Protein AF-A0A0J7K0A0-F1 (afdb_monomer)

Radius of gyration: 15.4 Å; Cα contacts (8 Å, |Δi|>4): 288; chains: 1; bounding box: 44×36×37 Å

Mean predicted aligned error: 10.49 Å

Solvent-accessible surface area (backbone atoms only — not comparable to full-atom values): 10015 Å² total; per-residue (Å²): 121,81,71,67,64,70,68,72,70,56,50,77,65,90,88,43,81,54,86,78,42,57,21,33,40,29,32,34,47,23,45,71,96,63,93,55,95,80,67,69,73,39,83,55,50,46,24,32,28,73,44,71,51,75,48,91,61,62,86,76,76,66,53,101,45,91,79,49,48,53,56,71,78,37,54,87,68,47,44,96,88,62,53,67,76,84,73,80,90,39,57,68,40,56,70,58,87,59,82,80,44,46,32,35,36,26,48,19,44,85,54,19,47,38,58,41,34,55,90,40,52,45,84,53,79,60,70,88,65,54,33,86,63,47,72,80,49,31,80,45,73,72,87,45,51,38,35,44,61,29,74,63,50,34,70,76,36,59,61,42,58,70,75,68,132

Foldseek 3Di:
DVVVVLQPQADDDPNDGDRAFFFFKWWFWAFAPDDDPPTDIDGLFIFTFQDKDFDQDDPVVQDPDPLCVCCPGPVLQQDPVRDHQDDPPDQSHDADTDHRFMWTWTQGAPQHIHIHGPVRIDHDFDDDGHHPCCVVFADDRPSGRGGQGDPSSCVVRVSRNVPDD

Nearest PDB structures (foldseek):
  7cjt-assembly1_D  TM=6.239E-01  e=2.413E+00  Homo sapiens
  9h44-assembly1_A  TM=2.503E-01  e=1.847E-01  Homo sapiens

Structure (mmCIF, N/CA/C/O backbone):
data_AF-A0A0J7K0A0-F1
#
_entry.id   AF-A0A0J7K0A0-F1
#
loop_
_atom_site.group_PDB
_atom_site.id
_atom_site.type_symbol
_atom_site.label_atom_id
_atom_site.label_alt_id
_atom_site.label_comp_id
_atom_site.label_asym_id
_atom_site.label_entity_id
_atom_site.label_seq_id
_atom_site.pdbx_PDB_ins_code
_atom_site.Cartn_x
_atom_site.Cartn_y
_atom_site.Cartn_z
_atom_site.occupancy
_atom_site.B_iso_or_equiv
_atom_site.auth_seq_id
_atom_site.auth_comp_id
_atom_site.auth_asym_id
_atom_site.auth_atom_id
_atom_site.pdbx_PDB_model_num
ATOM 1 N N . VAL A 1 1 ? 2.931 -19.230 14.743 1.00 36.22 1 VAL A N 1
ATOM 2 C CA . VAL A 1 1 ? 1.660 -20.000 14.713 1.00 36.22 1 VAL A CA 1
ATOM 3 C C . VAL A 1 1 ? 0.480 -19.191 14.168 1.00 36.22 1 VAL A C 1
ATOM 5 O O . VAL A 1 1 ? -0.152 -19.677 13.246 1.00 36.22 1 VAL A O 1
ATOM 8 N N . LYS A 1 2 ? 0.161 -17.975 14.660 1.00 28.39 2 LYS A N 1
ATOM 9 C CA . LYS A 1 2 ? -0.914 -17.135 14.061 1.00 28.39 2 LYS A CA 1
ATOM 10 C C . LYS A 1 2 ? -0.492 -16.346 12.805 1.00 28.39 2 LYS A C 1
ATOM 12 O O . LYS A 1 2 ? -1.338 -16.067 11.966 1.00 28.39 2 LYS A O 1
ATOM 17 N N . SER A 1 3 ? 0.793 -16.028 12.658 1.00 29.39 3 SER A N 1
ATOM 18 C CA . SER A 1 3 ? 1.383 -15.333 11.498 1.00 29.39 3 SER A CA 1
ATOM 19 C C . SER A 1 3 ? 1.412 -16.192 10.227 1.00 29.39 3 SER A C 1
ATOM 21 O O . SER A 1 3 ? 1.194 -15.698 9.126 1.00 29.39 3 SER A O 1
ATOM 23 N N . ASP A 1 4 ? 1.621 -17.498 10.388 1.00 30.97 4 ASP A N 1
ATOM 24 C CA . ASP A 1 4 ? 1.917 -18.420 9.282 1.00 30.97 4 ASP A CA 1
ATOM 25 C C . ASP A 1 4 ? 0.659 -18.821 8.490 1.00 30.97 4 ASP A C 1
ATOM 27 O O . ASP A 1 4 ? 0.738 -19.295 7.358 1.00 30.97 4 ASP A O 1
ATOM 31 N N . ILE A 1 5 ? -0.524 -18.593 9.071 1.00 33.97 5 ILE A N 1
ATOM 32 C CA . ILE A 1 5 ? -1.820 -18.894 8.450 1.00 33.97 5 ILE A CA 1
ATOM 33 C C . ILE A 1 5 ? -2.222 -17.796 7.450 1.00 33.97 5 ILE A C 1
ATOM 35 O O . ILE A 1 5 ? -2.870 -18.100 6.449 1.00 33.97 5 ILE A O 1
ATOM 39 N N . LEU A 1 6 ? -1.783 -16.545 7.652 1.00 37.31 6 LEU A N 1
ATOM 40 C CA . LEU A 1 6 ? -2.129 -15.427 6.762 1.00 37.31 6 LEU A CA 1
ATOM 41 C C . LEU A 1 6 ? -1.430 -15.528 5.391 1.00 37.31 6 LEU A C 1
ATOM 43 O O . LEU A 1 6 ? -1.987 -15.122 4.376 1.00 37.31 6 LEU A O 1
ATOM 47 N N . ILE A 1 7 ? -0.238 -16.133 5.348 1.00 39.78 7 ILE A N 1
ATOM 48 C CA . ILE A 1 7 ? 0.616 -16.218 4.148 1.00 39.78 7 ILE A CA 1
ATOM 49 C C . ILE A 1 7 ? 0.085 -17.234 3.114 1.00 39.78 7 ILE A C 1
ATOM 51 O O . ILE A 1 7 ? 0.445 -17.180 1.940 1.00 39.78 7 ILE A O 1
ATOM 55 N N . ASN A 1 8 ? -0.795 -18.164 3.502 1.00 34.56 8 ASN A N 1
ATOM 56 C CA . ASN A 1 8 ? -1.154 -19.311 2.656 1.00 34.56 8 ASN A CA 1
ATOM 57 C C . ASN A 1 8 ? -2.386 -19.129 1.756 1.00 34.56 8 ASN A C 1
ATOM 59 O O . ASN A 1 8 ? -2.745 -20.060 1.033 1.00 34.56 8 ASN A O 1
ATOM 63 N N . LYS A 1 9 ? -3.018 -17.952 1.730 1.00 40.25 9 LYS A N 1
ATOM 64 C CA . LYS A 1 9 ? -4.212 -17.707 0.900 1.00 40.25 9 LYS A CA 1
ATOM 65 C C . LYS A 1 9 ? -3.955 -16.653 -0.178 1.00 40.25 9 LYS A C 1
ATOM 67 O O . LYS A 1 9 ? -4.666 -15.666 -0.296 1.00 40.25 9 LYS A O 1
ATOM 72 N N . LEU A 1 10 ? -2.905 -16.876 -0.964 1.00 43.75 10 LEU A N 1
ATOM 73 C CA . LEU A 1 10 ? -2.498 -15.985 -2.048 1.00 43.75 10 LEU A CA 1
ATOM 74 C C . LEU A 1 10 ? -3.299 -16.261 -3.326 1.00 43.75 10 LEU A C 1
ATOM 76 O O . LEU A 1 10 ? -3.361 -17.388 -3.825 1.00 43.75 10 LEU A O 1
ATOM 80 N N . SER A 1 11 ? -3.931 -15.200 -3.821 1.00 42.41 11 SER A N 1
ATOM 81 C CA . SER A 1 11 ? -4.755 -15.122 -5.027 1.00 42.41 11 SER A CA 1
ATOM 82 C C . SER A 1 11 ? -3.995 -15.606 -6.268 1.00 42.41 11 SER A C 1
ATOM 84 O O . SER A 1 11 ? -3.029 -14.984 -6.703 1.00 42.41 11 SER A O 1
ATOM 86 N N . LYS A 1 12 ? -4.450 -16.712 -6.874 1.00 39.75 12 LYS A N 1
ATOM 87 C CA . LYS A 1 12 ? -4.028 -17.134 -8.218 1.00 39.75 12 LYS A CA 1
ATOM 88 C C . LYS A 1 12 ? -4.872 -16.397 -9.261 1.00 39.75 12 LYS A C 1
ATOM 90 O O . LYS A 1 12 ? -5.968 -16.847 -9.592 1.00 39.75 12 LYS A O 1
ATOM 95 N N . ARG A 1 13 ? -4.346 -15.325 -9.851 1.00 41.09 13 ARG A N 1
ATOM 96 C CA . ARG A 1 13 ? -4.671 -14.975 -11.244 1.00 41.09 13 ARG A CA 1
ATOM 97 C C . ARG A 1 13 ? -3.393 -15.101 -12.070 1.00 41.09 13 ARG A C 1
ATOM 99 O O . ARG A 1 13 ? -2.347 -14.597 -11.688 1.00 41.09 13 ARG A O 1
ATOM 106 N N . GLU A 1 14 ? -3.496 -15.872 -13.151 1.00 45.84 14 GLU A N 1
ATOM 107 C CA . GLU A 1 14 ? -2.441 -16.109 -14.153 1.00 45.84 14 GLU A CA 1
ATOM 108 C C . GLU A 1 14 ? -1.161 -16.802 -13.658 1.00 45.84 14 GLU A C 1
ATOM 110 O O . GLU A 1 14 ? -0.061 -16.510 -14.114 1.00 45.84 14 GLU A O 1
ATOM 115 N N . GLY A 1 15 ? -1.278 -17.736 -12.707 1.00 51.62 15 GLY A N 1
ATOM 116 C CA . GLY A 1 15 ? -0.132 -18.545 -12.263 1.00 51.62 15 GLY A CA 1
ATOM 117 C C . GLY A 1 15 ? 0.944 -17.774 -11.484 1.00 51.62 15 GLY A C 1
ATOM 118 O O . GLY A 1 15 ? 1.942 -18.373 -11.090 1.00 51.62 15 GLY A O 1
ATOM 119 N N . LYS A 1 16 ? 0.732 -16.482 -11.215 1.00 61.81 16 LYS A N 1
ATOM 120 C CA . LYS A 1 16 ? 1.646 -15.620 -10.461 1.00 61.81 16 LYS A CA 1
ATOM 121 C C . LYS A 1 16 ? 1.186 -15.525 -9.007 1.00 61.81 16 LYS A C 1
ATOM 123 O O . LYS A 1 16 ? 0.004 -15.346 -8.725 1.00 61.81 16 LYS A O 1
ATOM 128 N N . LYS A 1 17 ? 2.126 -15.710 -8.080 1.00 70.88 17 LYS A N 1
ATOM 129 C CA . LYS A 1 17 ? 1.889 -15.730 -6.633 1.00 70.88 17 LYS A CA 1
ATOM 130 C C . LYS A 1 17 ? 2.154 -14.330 -6.069 1.00 70.88 17 LYS A C 1
ATOM 132 O O . LYS A 1 17 ? 3.285 -14.041 -5.711 1.00 70.88 17 LYS A O 1
ATOM 137 N N . ILE A 1 18 ? 1.123 -13.486 -6.022 1.00 82.19 18 ILE A N 1
ATOM 138 C CA . ILE A 1 18 ? 1.133 -12.215 -5.270 1.00 82.19 18 ILE A CA 1
ATOM 139 C C . ILE A 1 18 ? 1.296 -12.553 -3.785 1.00 82.19 18 ILE A C 1
ATOM 141 O O . ILE A 1 18 ? 0.588 -13.444 -3.330 1.00 82.19 18 ILE A O 1
ATOM 145 N N . LYS A 1 19 ? 2.220 -11.924 -3.047 1.00 88.00 19 LYS A N 1
ATOM 146 C CA . LYS A 1 19 ? 2.520 -12.237 -1.630 1.00 88.00 19 LYS A CA 1
ATOM 147 C C . LYS A 1 19 ? 1.730 -11.419 -0.611 1.00 88.00 19 LYS A C 1
ATOM 149 O O . LYS A 1 19 ? 1.562 -11.891 0.513 1.00 88.00 19 LYS A O 1
ATOM 154 N N . PHE A 1 20 ? 1.269 -10.222 -0.961 1.00 89.69 20 PHE A N 1
ATOM 155 C CA . PHE A 1 20 ? 0.632 -9.310 -0.011 1.00 89.69 20 PHE A CA 1
ATOM 156 C C . PHE A 1 20 ? -0.739 -8.852 -0.506 1.00 89.69 20 PHE A C 1
ATOM 158 O O . PHE A 1 20 ? -0.957 -8.683 -1.701 1.00 89.69 20 PHE A O 1
ATOM 165 N N . ALA A 1 21 ? -1.673 -8.671 0.426 1.00 90.25 21 ALA A N 1
ATOM 166 C CA . ALA A 1 21 ? -3.036 -8.245 0.130 1.00 90.25 21 ALA A CA 1
ATOM 167 C C . ALA A 1 21 ? -3.202 -6.734 0.333 1.00 90.25 21 ALA A C 1
ATOM 169 O O . ALA A 1 21 ? -2.589 -6.142 1.225 1.00 90.25 21 ALA A O 1
ATOM 170 N N . VAL A 1 22 ? -4.094 -6.121 -0.446 1.00 91.50 22 VAL A N 1
ATOM 171 C CA . VAL A 1 22 ? -4.567 -4.750 -0.195 1.00 91.50 22 VAL A CA 1
ATOM 172 C C . VAL A 1 22 ? -5.132 -4.619 1.219 1.00 91.50 22 VAL A C 1
ATOM 174 O O . VAL A 1 22 ? -5.932 -5.443 1.645 1.00 91.50 22 VAL A O 1
ATOM 177 N N . GLY A 1 23 ? -4.735 -3.565 1.931 1.00 91.94 23 GLY A N 1
ATOM 178 C CA . GLY A 1 23 ? -5.076 -3.295 3.328 1.00 91.94 23 GLY A CA 1
ATOM 179 C C . GLY A 1 23 ? -4.047 -3.805 4.332 1.00 91.94 23 GLY A C 1
ATOM 180 O O . GLY A 1 23 ? -4.147 -3.468 5.508 1.00 91.94 23 GLY A O 1
ATOM 181 N N . LEU A 1 24 ? -3.052 -4.590 3.909 1.00 93.56 24 LEU A N 1
ATOM 182 C CA . LEU A 1 24 ? -1.984 -5.055 4.794 1.00 93.56 24 LEU A CA 1
ATOM 183 C C . LEU A 1 24 ? -1.009 -3.919 5.144 1.00 93.56 24 LEU A C 1
ATOM 185 O O . LEU A 1 24 ? -0.596 -3.157 4.267 1.00 93.56 24 LEU A O 1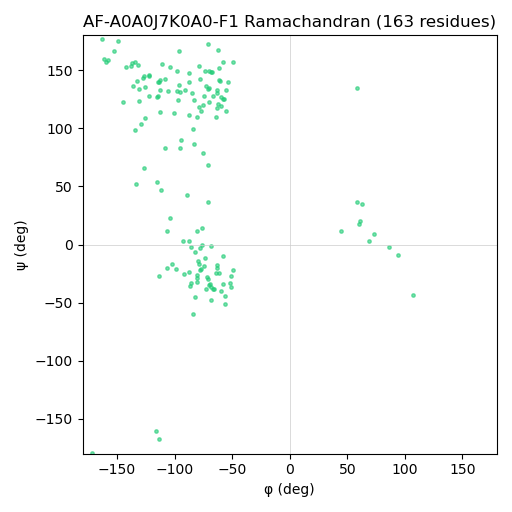
ATOM 189 N N . ILE A 1 25 ? -0.634 -3.845 6.422 1.00 94.56 25 ILE A N 1
ATOM 190 C CA . ILE A 1 25 ? 0.406 -2.955 6.942 1.00 94.56 25 ILE A CA 1
ATOM 191 C C . ILE A 1 25 ? 1.771 -3.614 6.771 1.00 94.56 25 ILE A C 1
ATOM 193 O O . ILE A 1 25 ? 1.960 -4.776 7.144 1.00 94.56 25 ILE A O 1
ATOM 197 N N . VAL A 1 26 ? 2.714 -2.866 6.209 1.00 94.62 26 VAL A N 1
ATOM 198 C CA . VAL A 1 26 ? 4.037 -3.357 5.830 1.00 94.62 26 VAL A CA 1
ATOM 199 C C . VAL A 1 26 ? 5.127 -2.324 6.101 1.00 94.62 26 VAL A C 1
ATOM 201 O O . VAL A 1 26 ? 4.882 -1.119 6.034 1.00 94.62 26 VAL A O 1
ATOM 204 N N . SER A 1 27 ? 6.349 -2.799 6.334 1.00 94.62 27 SER A N 1
ATOM 205 C CA . SER A 1 27 ? 7.557 -2.001 6.123 1.00 94.62 27 SER A CA 1
ATOM 206 C C . SER A 1 27 ? 8.005 -2.164 4.680 1.00 94.62 27 SER A C 1
ATOM 208 O O . SER A 1 27 ? 7.862 -3.237 4.088 1.00 94.62 27 SER A O 1
ATOM 210 N N . HIS A 1 28 ? 8.591 -1.116 4.120 1.00 91.00 28 HIS A N 1
ATOM 211 C CA . HIS A 1 28 ? 9.220 -1.199 2.813 1.00 91.00 28 HIS A CA 1
ATOM 212 C C . HIS A 1 28 ? 10.585 -0.529 2.802 1.00 91.00 28 HIS A C 1
ATOM 214 O O . HIS A 1 28 ? 10.888 0.328 3.634 1.00 91.00 28 HIS A O 1
ATOM 220 N N . TYR A 1 29 ? 11.406 -0.952 1.849 1.00 90.25 29 TYR A N 1
ATOM 221 C CA . TYR A 1 29 ? 12.816 -0.605 1.772 1.00 90.25 29 TYR A CA 1
ATOM 222 C C . TYR A 1 29 ? 13.121 0.074 0.442 1.00 90.25 29 TYR A C 1
ATOM 224 O O . TYR A 1 29 ? 12.530 -0.244 -0.590 1.00 90.25 29 TYR A O 1
ATOM 232 N N . GLY A 1 30 ? 14.058 1.012 0.464 1.00 83.25 30 GLY A N 1
ATOM 233 C CA . GLY A 1 30 ? 14.447 1.785 -0.706 1.00 83.25 30 GLY A CA 1
ATOM 234 C C . GLY A 1 30 ? 15.908 2.196 -0.645 1.00 83.25 30 GLY A C 1
ATOM 235 O O . GLY A 1 30 ? 16.599 1.941 0.342 1.00 83.25 30 GLY A O 1
ATOM 236 N N . TYR A 1 31 ? 16.376 2.817 -1.722 1.00 77.19 31 TYR A N 1
ATOM 237 C CA . TYR A 1 31 ? 17.693 3.443 -1.738 1.00 77.19 31 TYR A CA 1
ATOM 238 C C . TYR A 1 31 ? 17.586 4.884 -1.229 1.00 77.19 31 TYR A C 1
ATOM 240 O O . TYR A 1 31 ? 16.608 5.569 -1.567 1.00 77.19 31 TYR A O 1
ATOM 248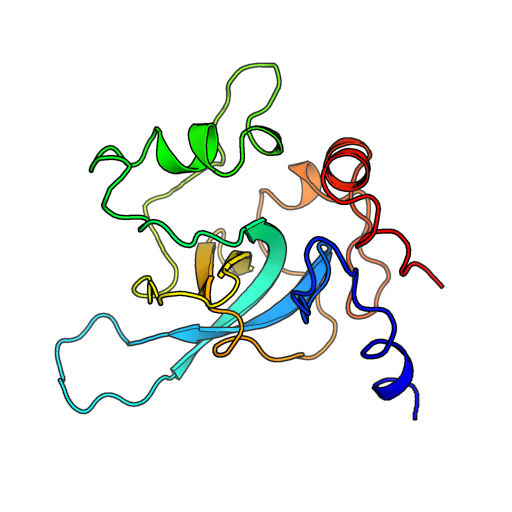 N N . PRO A 1 32 ? 18.560 5.349 -0.427 1.00 67.81 32 PRO A N 1
ATOM 249 C CA . PRO A 1 32 ? 18.631 6.746 -0.029 1.00 67.81 32 PRO A CA 1
ATOM 250 C C . PRO A 1 32 ? 18.795 7.643 -1.264 1.00 67.81 32 PRO A C 1
ATOM 252 O O . PRO A 1 32 ? 19.353 7.235 -2.279 1.00 67.81 32 PRO A O 1
ATOM 255 N N . PHE A 1 33 ? 18.322 8.888 -1.177 1.00 64.38 33 PHE A N 1
ATOM 256 C CA . PHE A 1 33 ? 18.393 9.866 -2.274 1.00 64.38 33 PHE A CA 1
ATOM 257 C C . PHE A 1 33 ? 19.822 10.345 -2.612 1.00 64.38 33 PHE A C 1
ATOM 259 O O . PHE A 1 33 ? 19.986 11.154 -3.522 1.00 64.38 33 PHE A O 1
ATOM 266 N N . LEU A 1 34 ? 20.847 9.875 -1.892 1.00 59.78 34 LEU A N 1
ATOM 267 C CA . LEU A 1 34 ? 22.238 10.308 -2.036 1.00 59.78 34 LEU A CA 1
ATOM 268 C C . LEU A 1 34 ? 23.073 9.235 -2.757 1.00 59.78 34 LEU A C 1
ATOM 270 O O . LEU A 1 34 ? 22.994 8.050 -2.444 1.00 59.78 34 LEU A O 1
ATOM 274 N N . GLU A 1 35 ? 23.830 9.698 -3.752 1.00 52.94 35 GLU A N 1
ATOM 275 C CA . GLU A 1 35 ? 24.360 9.002 -4.937 1.00 52.94 35 GLU A CA 1
ATOM 276 C C . GLU A 1 35 ? 25.491 7.978 -4.707 1.00 52.94 35 GLU A C 1
ATOM 278 O O . GLU A 1 35 ? 26.373 7.836 -5.554 1.00 52.94 35 GLU A O 1
ATOM 283 N N . ASP A 1 36 ? 25.487 7.219 -3.614 1.00 54.09 36 ASP A N 1
ATOM 284 C CA . ASP A 1 36 ? 26.500 6.176 -3.440 1.00 54.09 36 ASP A CA 1
ATOM 285 C C . ASP A 1 36 ? 26.042 4.861 -4.093 1.00 54.09 36 ASP A C 1
ATOM 287 O O . ASP A 1 36 ? 25.111 4.186 -3.639 1.00 54.09 36 ASP A O 1
ATOM 291 N N . LEU A 1 37 ? 26.740 4.481 -5.173 1.00 54.16 37 LEU A N 1
ATOM 292 C CA . LEU A 1 37 ? 26.574 3.227 -5.931 1.00 54.16 37 LEU A CA 1
ATOM 293 C C . LEU A 1 37 ? 26.757 1.948 -5.083 1.00 54.16 37 LEU A C 1
ATOM 295 O O . LEU A 1 37 ? 26.442 0.857 -5.555 1.00 54.16 37 LEU A O 1
ATOM 299 N N . GLU A 1 38 ? 27.234 2.078 -3.842 1.00 59.75 38 GLU A N 1
ATOM 300 C CA . GLU A 1 38 ? 27.392 0.996 -2.859 1.00 59.75 38 GLU A CA 1
ATOM 301 C C . GLU A 1 38 ? 26.350 1.041 -1.724 1.00 59.75 38 GLU A C 1
ATOM 303 O O . GLU A 1 38 ? 26.484 0.332 -0.726 1.00 59.75 38 GLU A O 1
ATOM 308 N N . SER A 1 39 ? 25.297 1.854 -1.844 1.00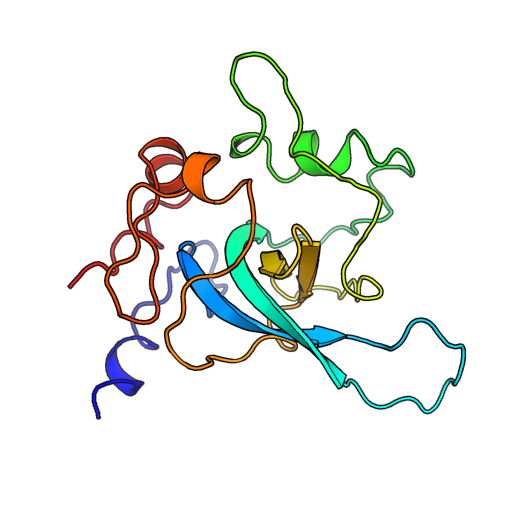 64.62 39 SER A N 1
ATOM 309 C CA . SER A 1 39 ? 24.275 1.940 -0.799 1.00 64.62 39 SER A CA 1
ATOM 310 C C . SER A 1 39 ? 23.480 0.636 -0.660 1.00 64.62 39 SER A C 1
ATOM 312 O O . SER A 1 39 ? 22.925 0.076 -1.610 1.00 64.62 39 SER A O 1
ATOM 314 N N . THR A 1 40 ? 23.413 0.127 0.569 1.00 73.00 40 THR A N 1
ATOM 315 C CA . THR A 1 40 ? 22.474 -0.933 0.940 1.00 73.00 40 THR A CA 1
ATOM 316 C C . THR A 1 40 ? 21.068 -0.360 1.040 1.00 73.00 40 THR A C 1
ATOM 318 O O . THR A 1 40 ? 20.893 0.798 1.411 1.00 73.00 40 THR A O 1
ATOM 321 N N . LYS A 1 41 ? 20.048 -1.172 0.748 1.00 77.88 41 LYS A N 1
ATOM 322 C CA . LYS A 1 41 ? 18.660 -0.753 0.962 1.00 77.88 41 LYS A CA 1
ATOM 323 C C . LYS A 1 41 ? 18.412 -0.509 2.438 1.00 77.88 41 LYS A C 1
ATOM 325 O O . LYS A 1 41 ? 18.716 -1.366 3.267 1.00 77.88 41 LYS A O 1
ATOM 330 N N . GLU A 1 42 ? 17.785 0.615 2.732 1.00 84.00 42 GLU A N 1
ATOM 331 C CA . GLU A 1 42 ? 17.381 0.978 4.081 1.00 84.00 42 GLU A CA 1
ATOM 332 C C . GLU A 1 42 ? 15.865 0.935 4.202 1.00 84.00 42 GLU A C 1
ATOM 334 O O . GLU A 1 42 ? 15.134 1.025 3.210 1.00 84.00 42 GLU A O 1
ATOM 339 N N . MET A 1 43 ? 15.384 0.747 5.432 1.00 86.75 43 MET A N 1
ATOM 340 C CA . MET A 1 43 ? 13.957 0.838 5.712 1.00 86.75 43 MET A CA 1
ATOM 341 C C . MET A 1 43 ? 13.513 2.268 5.426 1.00 86.75 43 MET A C 1
ATOM 343 O O . MET A 1 43 ? 13.976 3.208 6.062 1.00 86.75 43 MET A O 1
ATOM 347 N N . CYS A 1 44 ? 12.619 2.402 4.457 1.00 87.06 44 CYS A N 1
ATOM 348 C CA . CYS A 1 44 ? 12.159 3.680 3.955 1.00 87.06 44 CYS A CA 1
ATOM 349 C C . CYS A 1 44 ? 11.035 4.219 4.842 1.00 87.06 44 CYS A C 1
ATOM 351 O O . CYS A 1 44 ? 11.168 5.273 5.458 1.00 87.06 44 CYS A O 1
ATOM 353 N N . SER A 1 45 ? 9.940 3.467 4.963 1.00 91.12 45 SER A N 1
ATOM 354 C CA . SER A 1 45 ? 8.842 3.792 5.872 1.00 91.12 45 SER A CA 1
ATOM 355 C C . SER A 1 45 ? 7.949 2.567 6.108 1.00 91.12 45 SER A C 1
ATOM 357 O O . SER A 1 45 ? 8.142 1.490 5.534 1.00 91.12 45 SER A O 1
ATOM 359 N N . GLU A 1 46 ? 6.953 2.732 6.965 1.00 94.19 46 GLU A N 1
ATOM 360 C CA . GLU A 1 46 ? 5.841 1.802 7.121 1.00 94.19 46 GLU A CA 1
ATOM 361 C C . GLU A 1 46 ? 4.598 2.385 6.451 1.00 94.19 46 GLU A C 1
ATOM 363 O O . GLU A 1 46 ? 4.456 3.600 6.304 1.00 94.19 46 GLU A O 1
ATOM 368 N N . GLY A 1 47 ? 3.695 1.520 6.010 1.00 94.38 47 GLY A N 1
ATOM 369 C CA . GLY A 1 47 ? 2.505 1.963 5.307 1.00 94.38 47 GLY A CA 1
ATOM 370 C C . GLY A 1 47 ? 1.498 0.858 5.064 1.00 94.38 47 GLY A C 1
ATOM 371 O O . GLY A 1 47 ? 1.700 -0.290 5.455 1.00 94.38 47 GLY A O 1
ATOM 372 N N . VAL A 1 48 ? 0.403 1.218 4.406 1.00 94.50 48 VAL A N 1
ATOM 373 C CA . VAL A 1 48 ? -0.667 0.297 4.028 1.00 94.50 48 VAL A CA 1
ATOM 374 C C . VAL A 1 48 ? -0.731 0.138 2.513 1.00 94.50 48 VAL A C 1
ATOM 376 O O . VAL A 1 48 ? -0.714 1.117 1.764 1.00 94.50 48 VAL A O 1
ATOM 379 N N . ILE A 1 49 ? -0.825 -1.109 2.053 1.00 93.19 49 ILE A N 1
ATOM 380 C CA . ILE A 1 49 ? -0.970 -1.431 0.631 1.00 93.19 49 ILE A CA 1
ATOM 381 C C . ILE A 1 49 ? -2.364 -1.012 0.156 1.00 93.19 49 ILE A C 1
ATOM 383 O O . ILE A 1 49 ? -3.365 -1.509 0.668 1.00 93.19 49 ILE A O 1
ATOM 387 N N . ILE A 1 50 ? -2.443 -0.155 -0.861 1.00 90.44 50 ILE A N 1
ATOM 388 C CA . ILE A 1 50 ? -3.719 0.270 -1.468 1.00 90.44 50 ILE A CA 1
ATOM 389 C C . ILE A 1 50 ? -3.974 -0.342 -2.841 1.00 90.44 50 ILE A C 1
ATOM 391 O O . ILE A 1 50 ? -5.118 -0.393 -3.291 1.00 90.44 50 ILE A O 1
ATOM 395 N N . ALA A 1 51 ? -2.923 -0.808 -3.507 1.00 87.56 51 ALA A N 1
ATOM 396 C CA . ALA A 1 51 ? -3.014 -1.421 -4.817 1.00 87.56 51 ALA A CA 1
ATOM 397 C C . ALA A 1 51 ? -1.762 -2.243 -5.112 1.00 87.56 51 ALA A C 1
ATOM 399 O O . ALA A 1 51 ? -0.699 -2.011 -4.534 1.00 87.56 51 ALA A O 1
ATOM 400 N N . TRP A 1 52 ? -1.877 -3.164 -6.058 1.00 86.44 52 TRP A N 1
ATOM 401 C CA . TRP A 1 52 ? -0.729 -3.808 -6.677 1.00 86.44 52 TRP A CA 1
ATOM 402 C C . TRP A 1 52 ? -0.950 -3.933 -8.173 1.00 86.44 52 TRP A C 1
ATOM 404 O O . TRP A 1 52 ? -2.081 -3.986 -8.657 1.00 86.44 52 TRP A O 1
ATOM 414 N N . TYR A 1 53 ? 0.146 -3.975 -8.911 1.00 79.25 53 TYR A N 1
ATOM 415 C CA . TYR A 1 53 ? 0.132 -4.290 -10.324 1.00 79.25 53 TYR A CA 1
ATOM 416 C C . TYR A 1 53 ? 1.273 -5.242 -10.644 1.00 79.25 53 TYR A C 1
ATOM 418 O O . TYR A 1 53 ? 2.286 -5.312 -9.952 1.00 79.25 53 TYR A O 1
ATOM 426 N N . TYR A 1 54 ? 1.095 -5.983 -11.724 1.00 75.81 54 TYR A N 1
ATOM 427 C CA . TYR A 1 54 ? 2.140 -6.798 -12.304 1.00 75.81 54 TYR A CA 1
ATOM 428 C C . TYR A 1 54 ? 2.247 -6.376 -13.758 1.00 75.81 54 TYR A C 1
ATOM 430 O O . TYR A 1 54 ? 1.322 -6.636 -14.525 1.00 75.81 54 TYR A O 1
ATOM 438 N N . ASN A 1 55 ? 3.326 -5.690 -14.124 1.00 65.62 55 ASN A N 1
ATOM 439 C CA . ASN A 1 55 ? 3.562 -5.332 -15.515 1.00 65.62 55 ASN A CA 1
ATOM 440 C C . ASN A 1 55 ? 4.807 -6.059 -16.025 1.00 65.62 55 ASN A C 1
ATOM 442 O O . ASN A 1 55 ? 5.868 -6.029 -15.405 1.00 65.62 55 ASN A O 1
ATOM 446 N N . ASP A 1 56 ? 4.652 -6.736 -17.154 1.00 55.75 56 ASP A N 1
ATOM 447 C CA . ASP A 1 56 ? 5.746 -7.228 -17.989 1.00 55.75 56 ASP A CA 1
ATOM 448 C C . ASP A 1 56 ? 6.331 -6.104 -18.866 1.00 55.75 56 ASP A C 1
ATOM 450 O O . ASP A 1 56 ? 7.429 -6.231 -19.409 1.00 55.75 56 ASP A O 1
ATOM 454 N N . GLN A 1 57 ? 5.627 -4.975 -18.973 1.00 48.75 57 GLN A N 1
ATOM 455 C CA . GLN A 1 57 ? 6.058 -3.767 -19.661 1.00 48.75 57 GLN A CA 1
ATOM 456 C C . GLN A 1 57 ? 6.382 -2.662 -18.652 1.00 48.75 57 GLN A C 1
ATOM 458 O O . GLN A 1 57 ? 5.771 -2.525 -17.600 1.00 48.75 57 GLN A O 1
ATOM 463 N N . HIS A 1 58 ? 7.413 -1.881 -18.928 1.00 50.78 58 HIS A N 1
ATOM 464 C CA . HIS A 1 58 ? 7.937 -0.934 -17.960 1.00 50.78 58 HIS A CA 1
ATOM 465 C C . HIS A 1 58 ? 6.909 0.137 -17.550 1.00 50.78 58 HIS A C 1
ATOM 467 O O . HIS A 1 58 ? 6.239 0.731 -18.402 1.00 50.78 58 HIS A O 1
ATOM 473 N N . ALA A 1 59 ? 6.905 0.498 -16.266 1.00 48.19 59 ALA A N 1
ATOM 474 C CA . ALA A 1 59 ? 6.714 1.903 -15.931 1.00 48.19 59 ALA A CA 1
ATOM 475 C C . ALA A 1 59 ? 7.977 2.690 -16.356 1.00 48.19 59 ALA A C 1
ATOM 477 O O . ALA A 1 59 ? 9.033 2.219 -16.053 1.00 48.19 59 ALA A O 1
ATOM 478 N N . ASP A 1 60 ? 7.983 3.842 -17.007 1.00 47.59 60 ASP A N 1
ATOM 479 C CA . ASP A 1 60 ? 8.952 4.391 -17.990 1.00 47.59 60 ASP A CA 1
A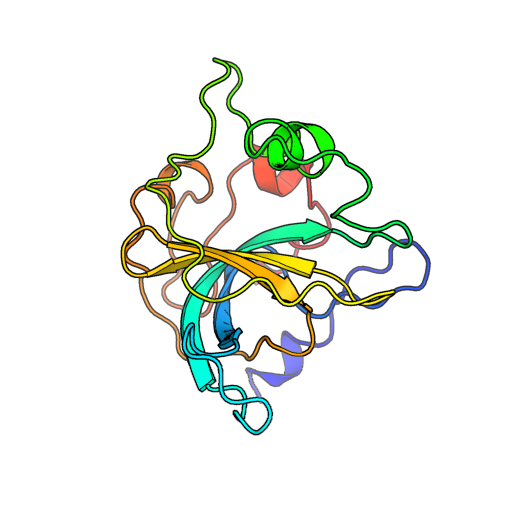TOM 480 C C . ASP A 1 60 ? 8.403 4.394 -19.433 1.00 47.59 60 ASP A C 1
ATOM 482 O O . ASP A 1 60 ? 8.451 5.437 -20.084 1.00 47.59 60 ASP A O 1
ATOM 486 N N . LYS A 1 61 ? 7.736 3.324 -19.900 1.00 44.16 61 LYS A N 1
ATOM 487 C CA . LYS A 1 61 ? 7.076 3.297 -21.225 1.00 44.16 61 LYS A CA 1
ATOM 488 C C . LYS A 1 61 ? 5.750 4.049 -21.257 1.00 44.16 61 LYS A C 1
ATOM 490 O O . LYS A 1 61 ? 5.305 4.464 -22.323 1.00 44.16 61 LYS A O 1
ATOM 495 N N . ILE A 1 62 ? 5.134 4.262 -20.099 1.00 48.88 62 ILE A N 1
ATOM 496 C CA . ILE A 1 62 ? 3.907 5.055 -19.935 1.00 48.88 62 ILE A CA 1
ATOM 497 C C . ILE A 1 62 ? 4.262 6.535 -19.700 1.00 48.88 62 ILE A C 1
ATOM 499 O O . ILE A 1 62 ? 3.688 7.158 -18.834 1.00 48.88 62 ILE A O 1
ATOM 503 N N . GLY A 1 63 ? 5.230 7.092 -20.440 1.00 40.53 63 GLY A N 1
ATOM 504 C CA . GLY A 1 63 ? 5.484 8.538 -20.569 1.00 40.53 63 GLY A CA 1
ATOM 505 C C . GLY A 1 63 ? 5.788 9.331 -19.281 1.00 40.53 63 GLY A C 1
ATOM 506 O O . GLY A 1 63 ? 5.109 9.252 -18.265 1.00 40.53 63 GLY A O 1
ATOM 507 N N . PHE A 1 64 ? 6.799 10.194 -19.309 1.00 40.38 64 PHE A N 1
ATOM 508 C CA . PHE A 1 64 ? 7.147 11.089 -18.194 1.00 40.38 64 PHE A CA 1
ATOM 509 C C . PHE A 1 64 ? 6.118 12.228 -17.997 1.00 40.38 64 PHE A C 1
ATOM 511 O O . PHE A 1 64 ? 6.404 13.398 -18.223 1.00 40.38 64 PHE A O 1
ATOM 518 N N . GLY A 1 65 ? 4.906 11.885 -17.565 1.00 48.47 65 GLY A N 1
ATOM 519 C CA . GLY A 1 65 ? 3.889 12.802 -17.066 1.00 48.47 65 GLY A CA 1
ATOM 520 C C . GLY A 1 65 ? 3.298 12.218 -15.790 1.00 48.47 65 GLY A C 1
ATOM 521 O O . GLY A 1 65 ? 2.436 11.347 -15.848 1.00 48.47 65 GLY A O 1
ATOM 522 N N . VAL A 1 66 ? 3.774 12.681 -14.631 1.00 48.16 66 VAL A N 1
ATOM 523 C CA . VAL A 1 66 ? 3.434 12.201 -13.270 1.00 48.16 66 VAL A CA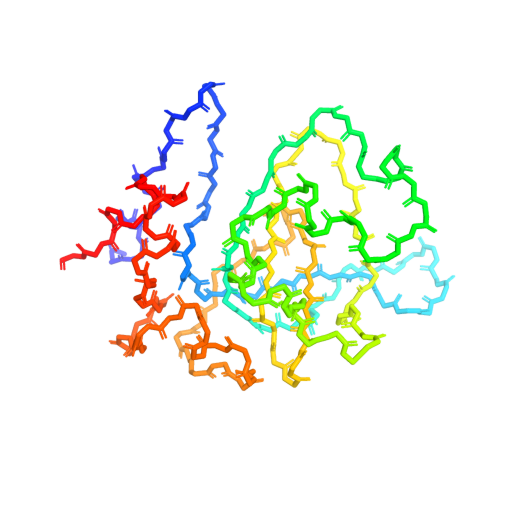 1
ATOM 524 C C . VAL A 1 66 ? 1.913 12.078 -13.023 1.00 48.16 66 VAL A C 1
ATOM 526 O O . VAL A 1 66 ? 1.474 11.286 -12.194 1.00 48.16 66 VAL A O 1
ATOM 529 N N . GLY A 1 67 ? 1.088 12.787 -13.803 1.00 48.47 67 GLY A N 1
ATOM 530 C CA . GLY A 1 67 ? -0.376 12.737 -13.736 1.00 48.47 67 GLY A CA 1
ATOM 531 C C . GLY A 1 67 ? -1.068 11.524 -14.384 1.00 48.47 67 GLY A C 1
ATOM 532 O O . GLY A 1 67 ? -2.199 11.224 -13.997 1.00 48.47 67 GLY A O 1
ATOM 533 N N . ASP A 1 68 ? -0.437 10.812 -15.326 1.00 51.22 68 ASP A N 1
ATOM 534 C CA . ASP A 1 68 ? -1.116 9.754 -16.106 1.00 51.22 68 ASP A CA 1
ATOM 535 C C . ASP A 1 68 ? -0.861 8.329 -15.594 1.00 51.22 68 ASP A C 1
ATOM 537 O O . ASP A 1 68 ? -1.686 7.437 -15.799 1.00 51.22 68 ASP A O 1
ATOM 541 N N . TRP A 1 69 ? 0.213 8.119 -14.833 1.00 55.50 69 TRP A N 1
ATOM 542 C CA . TRP A 1 69 ? 0.607 6.816 -14.286 1.00 55.50 69 TRP A CA 1
ATOM 543 C C . TRP A 1 69 ? -0.480 6.158 -13.438 1.00 55.50 69 TRP A C 1
ATOM 545 O O . TRP A 1 69 ? -0.879 5.023 -13.695 1.00 55.50 69 TRP A O 1
ATOM 555 N N . ASN A 1 70 ? -1.023 6.890 -12.464 1.00 54.16 70 ASN A N 1
ATOM 556 C CA . ASN A 1 70 ? -2.075 6.367 -11.592 1.00 54.16 70 ASN A CA 1
ATOM 557 C C . ASN A 1 70 ? -3.393 6.171 -12.334 1.00 54.16 70 ASN A C 1
ATOM 559 O O . ASN A 1 70 ? -4.123 5.229 -12.047 1.00 54.16 70 ASN A O 1
ATOM 563 N N . LYS A 1 71 ? -3.698 7.026 -13.316 1.00 57.25 71 LYS A N 1
ATOM 564 C CA . LYS A 1 71 ? -4.909 6.886 -14.134 1.00 57.25 71 LYS A CA 1
ATOM 565 C C . LYS A 1 71 ? -4.848 5.637 -15.012 1.00 57.25 71 LYS A C 1
ATOM 567 O O . LYS A 1 71 ? -5.869 4.967 -15.168 1.00 57.25 71 LYS A O 1
ATOM 572 N N . LEU A 1 72 ? -3.672 5.325 -15.558 1.00 56.97 72 LEU A N 1
ATOM 573 C CA . LEU A 1 72 ? -3.462 4.209 -16.479 1.00 56.97 72 LEU A CA 1
ATOM 574 C C . LEU A 1 72 ? -3.280 2.876 -15.745 1.00 56.97 72 LEU A C 1
ATOM 576 O O . LEU A 1 72 ? -3.933 1.898 -16.099 1.00 56.97 72 LEU A O 1
ATOM 580 N N . MET A 1 73 ? -2.469 2.849 -14.687 1.00 59.38 73 MET A N 1
ATOM 581 C CA . MET A 1 73 ? -2.166 1.626 -13.931 1.00 59.38 73 MET A CA 1
ATOM 582 C C . MET A 1 73 ? -3.204 1.330 -12.847 1.00 59.38 73 MET A C 1
ATOM 584 O O . MET A 1 73 ? -3.526 0.175 -12.574 1.00 59.38 73 MET A O 1
ATOM 588 N N . PHE A 1 74 ? -3.778 2.375 -12.252 1.00 68.56 74 PHE A N 1
ATOM 589 C CA . PHE A 1 74 ? -4.653 2.270 -11.091 1.00 68.56 74 PHE A CA 1
ATOM 590 C C . PHE A 1 74 ? -5.921 3.106 -11.252 1.00 68.56 74 PHE A C 1
ATOM 592 O O . PHE A 1 74 ? -6.315 3.876 -10.375 1.00 68.56 74 PHE A O 1
ATOM 599 N N . ARG A 1 75 ? -6.623 2.926 -12.375 1.00 66.75 75 ARG A N 1
ATOM 600 C CA . ARG A 1 75 ? -7.877 3.643 -12.676 1.00 66.75 75 ARG A CA 1
ATOM 601 C C . ARG A 1 75 ? -8.914 3.567 -11.545 1.00 66.75 75 ARG A C 1
ATOM 603 O O . ARG A 1 75 ? -9.749 4.454 -11.384 1.00 66.75 75 ARG A O 1
ATOM 610 N N . HIS A 1 76 ? -8.855 2.511 -10.739 1.00 68.12 76 HIS A N 1
ATOM 611 C CA . HIS A 1 76 ? -9.700 2.302 -9.568 1.00 68.12 76 HIS A CA 1
ATOM 612 C C . HIS A 1 76 ? -9.313 3.144 -8.331 1.00 68.12 76 HIS A C 1
ATOM 614 O O . HIS A 1 76 ? -10.009 3.039 -7.328 1.00 68.12 76 HIS A O 1
ATOM 620 N N . LEU A 1 77 ? -8.274 3.984 -8.376 1.00 70.88 77 LEU A N 1
ATOM 621 C CA . LEU A 1 77 ? -7.882 4.888 -7.280 1.00 70.88 77 LEU A CA 1
ATOM 622 C C . LEU A 1 77 ? -8.316 6.355 -7.510 1.00 70.88 77 LEU A C 1
ATOM 624 O O . LEU A 1 77 ? -8.410 7.139 -6.565 1.00 70.88 77 LEU A O 1
ATOM 628 N N . VAL A 1 78 ? -8.665 6.730 -8.746 1.00 68.88 78 VAL A N 1
ATOM 629 C CA . VAL A 1 78 ? -9.108 8.092 -9.127 1.00 68.88 78 VAL A CA 1
ATOM 630 C C . VAL A 1 78 ? -10.565 8.302 -8.722 1.00 68.88 78 VAL A C 1
ATOM 632 O O . VAL A 1 78 ? -11.401 7.536 -9.183 1.00 68.88 78 VAL A O 1
ATOM 635 N N . THR A 1 79 ? -10.934 9.243 -7.850 1.00 63.94 79 THR A N 1
ATOM 636 C CA . THR A 1 79 ? -12.354 9.425 -7.452 1.00 63.94 79 THR A CA 1
ATOM 637 C C . THR A 1 79 ? -13.262 9.698 -8.661 1.00 63.94 79 THR A C 1
ATOM 639 O O . THR A 1 79 ? -12.770 10.123 -9.708 1.00 63.94 79 THR A O 1
ATOM 642 N N . PRO A 1 80 ? -14.580 9.429 -8.561 1.00 57.84 80 PRO A N 1
ATOM 643 C CA . PRO A 1 80 ? -15.537 9.768 -9.619 1.00 57.84 80 PRO A CA 1
ATOM 644 C C . PRO A 1 80 ? -15.456 11.237 -10.053 1.00 57.84 80 PRO A C 1
ATOM 646 O O . PRO A 1 80 ? -15.611 11.528 -11.235 1.00 57.84 80 PRO A O 1
ATOM 649 N N . ASP A 1 81 ? -15.130 12.120 -9.108 1.00 61.69 81 ASP A N 1
ATOM 650 C CA . ASP A 1 81 ? -15.003 13.566 -9.309 1.00 61.69 81 ASP A CA 1
ATOM 651 C C . ASP A 1 81 ? -13.675 13.962 -9.984 1.00 61.69 81 ASP A C 1
ATOM 653 O O . ASP A 1 81 ? -13.455 15.121 -10.318 1.00 61.69 81 ASP A O 1
ATOM 657 N N . GLY A 1 82 ? -12.798 12.986 -10.244 1.00 58.81 82 GLY A N 1
ATOM 658 C CA . GLY A 1 82 ? -11.548 13.167 -10.978 1.00 58.81 82 GLY A CA 1
ATOM 659 C C . GLY A 1 82 ? -10.363 13.603 -10.123 1.00 58.81 82 GLY A C 1
ATOM 660 O O . GLY A 1 82 ? -9.258 13.690 -10.666 1.00 58.81 82 GLY A O 1
ATOM 661 N N . ASP A 1 83 ? -10.555 13.818 -8.818 1.00 63.69 83 ASP A N 1
ATOM 662 C CA . ASP A 1 83 ? -9.471 14.232 -7.934 1.00 63.69 83 ASP A CA 1
ATOM 663 C C . ASP A 1 83 ? -8.393 13.143 -7.890 1.00 63.69 83 ASP A C 1
ATOM 665 O O . ASP A 1 83 ? -8.670 11.986 -7.531 1.00 63.69 83 ASP A O 1
ATOM 669 N N . PRO A 1 84 ? -7.146 13.459 -8.271 1.00 64.88 84 PRO A N 1
ATOM 670 C CA . PRO A 1 84 ? -6.045 12.535 -8.079 1.00 64.88 84 PRO A CA 1
ATOM 671 C C . PRO A 1 84 ? -5.836 12.272 -6.579 1.00 64.88 84 PRO A C 1
ATOM 673 O O . PRO A 1 84 ? -6.408 12.931 -5.708 1.00 64.88 84 PRO A O 1
ATOM 676 N N . LEU A 1 85 ? -5.040 11.254 -6.263 1.00 67.94 85 LEU A N 1
ATOM 677 C CA . LEU A 1 85 ? -4.438 11.157 -4.934 1.00 67.94 85 LEU A CA 1
ATOM 678 C C . LEU A 1 85 ? -3.689 12.461 -4.636 1.00 67.94 85 LEU A C 1
ATOM 680 O O . LEU A 1 85 ? -3.054 13.012 -5.539 1.00 67.94 85 LEU A O 1
ATOM 684 N N . TYR A 1 86 ? -3.770 12.958 -3.404 1.00 62.53 86 TYR A N 1
ATOM 685 C CA . TYR A 1 86 ? -2.948 14.088 -2.992 1.00 62.53 86 TYR A CA 1
ATOM 686 C C . TYR A 1 86 ? -1.472 13.661 -3.033 1.00 62.53 86 TYR A C 1
ATOM 688 O O . TYR A 1 86 ? -1.036 12.822 -2.248 1.00 62.53 86 TYR A O 1
ATOM 696 N N . TYR A 1 87 ? -0.724 14.204 -3.999 1.00 61.00 87 TYR A N 1
ATOM 697 C CA . TYR A 1 87 ? 0.712 13.986 -4.183 1.00 61.00 87 TYR A CA 1
ATOM 698 C C . TYR A 1 87 ? 1.469 15.253 -3.796 1.00 61.00 87 TYR A C 1
ATOM 700 O O . TYR A 1 87 ? 1.793 16.054 -4.674 1.00 61.00 87 TYR A O 1
ATOM 708 N N . PRO A 1 88 ? 1.761 15.486 -2.511 1.00 51.69 88 PRO A N 1
ATOM 709 C CA . PRO A 1 88 ? 2.734 16.499 -2.153 1.00 51.69 88 PRO A CA 1
ATOM 710 C C . PRO A 1 88 ? 4.127 15.925 -2.459 1.00 51.69 88 PRO A C 1
ATOM 712 O O . PRO A 1 88 ? 4.770 15.390 -1.572 1.00 51.69 88 PRO A O 1
ATOM 715 N N . ASP A 1 89 ? 4.536 15.935 -3.731 1.00 52.12 89 ASP A N 1
ATOM 716 C CA . ASP A 1 89 ? 5.914 15.812 -4.254 1.00 52.12 89 ASP A CA 1
ATOM 717 C C . ASP A 1 89 ? 6.895 14.751 -3.695 1.00 52.12 89 ASP A C 1
ATOM 719 O O . ASP A 1 89 ? 8.071 14.771 -4.053 1.00 52.12 89 ASP A O 1
ATOM 723 N N . PHE A 1 90 ? 6.476 13.767 -2.899 1.00 54.34 90 PHE A N 1
ATOM 724 C CA . PHE A 1 90 ? 7.410 12.830 -2.272 1.00 54.34 90 PHE A CA 1
ATOM 725 C C . PHE A 1 90 ? 7.006 11.376 -2.490 1.00 54.34 90 PHE A C 1
ATOM 727 O O . PHE A 1 90 ? 6.160 10.812 -1.791 1.00 54.34 90 PHE A O 1
ATOM 734 N N . TYR A 1 91 ? 7.718 10.727 -3.413 1.00 64.19 91 TYR A N 1
ATOM 735 C CA . TYR A 1 91 ? 8.075 9.338 -3.165 1.00 64.19 91 TYR A CA 1
ATOM 736 C C . TYR A 1 91 ? 8.870 9.317 -1.856 1.00 64.19 91 TYR A C 1
ATOM 738 O O . TYR A 1 91 ? 9.857 10.039 -1.728 1.00 64.19 91 TYR A O 1
ATOM 746 N N . CYS A 1 92 ? 8.454 8.514 -0.879 1.00 67.50 92 CYS A N 1
ATOM 747 C CA . CYS A 1 92 ? 9.189 8.417 0.385 1.00 67.50 92 CYS A CA 1
ATOM 748 C C . CYS A 1 92 ? 10.619 7.860 0.203 1.00 67.50 92 CYS A C 1
ATOM 750 O O . CYS A 1 92 ? 11.469 8.058 1.066 1.00 67.50 92 CYS A O 1
ATOM 752 N N . CYS A 1 93 ? 10.897 7.211 -0.933 1.00 73.12 93 CYS A N 1
ATOM 753 C CA . CYS A 1 93 ? 12.213 6.745 -1.378 1.00 73.12 93 CYS A CA 1
ATOM 754 C C . CYS A 1 93 ? 12.271 6.683 -2.910 1.00 73.12 93 CYS A C 1
ATOM 756 O O . CYS A 1 93 ? 11.235 6.709 -3.578 1.00 73.12 93 CYS A O 1
ATOM 758 N N . ILE A 1 94 ? 13.478 6.547 -3.475 1.00 70.00 94 ILE A N 1
ATOM 759 C CA . ILE A 1 94 ? 13.663 6.365 -4.920 1.00 70.00 94 ILE A CA 1
ATOM 760 C C . ILE A 1 94 ? 12.873 5.128 -5.396 1.00 70.00 94 ILE A C 1
ATOM 762 O O . ILE A 1 94 ? 13.102 4.028 -4.879 1.00 70.00 94 ILE A O 1
ATOM 766 N N . PRO A 1 95 ? 11.980 5.266 -6.398 1.00 64.88 95 PRO A N 1
ATOM 767 C CA . PRO A 1 95 ? 11.263 4.132 -6.967 1.00 64.88 95 PRO A CA 1
ATOM 768 C C . PRO A 1 95 ? 12.232 3.102 -7.559 1.00 64.88 95 PRO A C 1
ATOM 770 O O . PRO A 1 95 ? 12.967 3.390 -8.502 1.00 64.88 95 PRO A O 1
ATOM 773 N N . ASN A 1 96 ? 12.207 1.875 -7.038 1.00 65.81 96 ASN A N 1
ATOM 774 C CA . ASN A 1 96 ? 12.999 0.767 -7.570 1.00 65.81 96 ASN A CA 1
ATOM 775 C C . ASN A 1 96 ? 12.152 -0.062 -8.535 1.00 65.81 96 ASN A C 1
ATOM 777 O O . ASN A 1 96 ? 11.541 -1.072 -8.168 1.00 65.81 96 ASN A O 1
ATOM 781 N N . ASN A 1 97 ? 12.065 0.396 -9.779 1.00 64.88 97 ASN A N 1
ATOM 782 C CA . ASN A 1 97 ? 11.270 -0.306 -10.768 1.00 64.88 97 ASN A CA 1
ATOM 783 C C . ASN A 1 97 ? 12.005 -1.569 -11.247 1.00 64.88 97 ASN A C 1
ATOM 785 O O . ASN A 1 97 ? 13.124 -1.493 -11.750 1.00 64.88 97 ASN A O 1
ATOM 789 N N . ARG A 1 98 ? 11.391 -2.743 -11.061 1.00 67.62 98 ARG A N 1
ATOM 790 C CA . ARG A 1 98 ? 12.000 -4.052 -11.351 1.00 67.62 98 ARG A CA 1
ATOM 791 C C . ARG A 1 98 ? 11.147 -4.829 -12.344 1.00 67.62 98 ARG A C 1
ATOM 793 O O . ARG A 1 98 ? 9.927 -4.782 -12.296 1.00 67.62 98 ARG A O 1
ATOM 800 N N . PHE A 1 99 ? 11.782 -5.591 -13.224 1.00 69.56 99 PHE A N 1
ATOM 801 C CA . PHE A 1 99 ? 11.065 -6.400 -14.210 1.00 69.56 99 PHE A CA 1
ATOM 802 C C . PHE A 1 99 ? 10.494 -7.671 -13.600 1.00 69.56 99 PHE A C 1
ATOM 804 O O . PHE A 1 99 ? 11.167 -8.326 -12.808 1.00 69.56 99 PHE A O 1
ATOM 811 N N . ASN A 1 100 ? 9.298 -8.065 -14.046 1.00 74.81 100 ASN A N 1
ATOM 812 C CA . ASN A 1 100 ? 8.679 -9.361 -13.741 1.00 74.81 100 ASN A CA 1
ATOM 813 C C . ASN A 1 100 ? 8.435 -9.636 -12.246 1.00 74.81 100 ASN A C 1
ATOM 815 O O . ASN A 1 100 ? 8.196 -10.786 -11.862 1.00 74.81 100 ASN A O 1
ATOM 819 N N . VAL A 1 101 ? 8.449 -8.594 -11.416 1.00 80.25 101 VAL A N 1
ATOM 820 C CA . VAL A 1 101 ? 8.122 -8.642 -9.988 1.00 80.25 101 VAL A CA 1
ATOM 821 C C . VAL A 1 101 ? 6.829 -7.847 -9.781 1.00 80.25 101 VAL A C 1
ATOM 823 O O . VAL A 1 101 ? 6.669 -6.814 -10.426 1.00 80.25 101 VAL A O 1
ATOM 826 N N . PRO A 1 102 ? 5.884 -8.301 -8.938 1.00 85.62 102 PRO A N 1
ATOM 827 C CA . PRO A 1 102 ? 4.737 -7.479 -8.569 1.00 85.62 102 PRO A CA 1
ATOM 828 C C . PRO A 1 102 ? 5.186 -6.188 -7.878 1.00 85.62 102 PRO A C 1
ATOM 830 O O . PRO A 1 102 ? 6.081 -6.213 -7.034 1.00 85.62 102 PRO A O 1
ATOM 833 N N . HIS A 1 103 ? 4.522 -5.080 -8.177 1.00 84.62 103 HIS A N 1
ATOM 834 C CA . HIS A 1 103 ? 4.731 -3.801 -7.507 1.00 84.62 103 HIS A CA 1
ATOM 835 C C . HIS A 1 103 ? 3.502 -3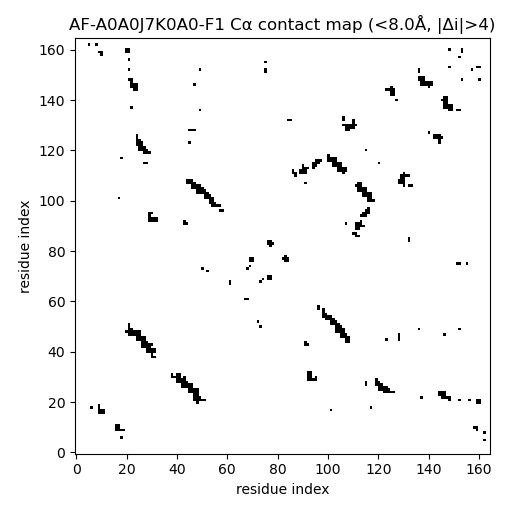.430 -6.709 1.00 84.62 103 HIS A C 1
ATOM 837 O O . HIS A 1 103 ? 2.371 -3.608 -7.160 1.00 84.62 103 HIS A O 1
ATOM 843 N N . TYR A 1 104 ? 3.737 -2.854 -5.542 1.00 87.88 104 TYR A N 1
ATOM 844 C CA . TYR A 1 104 ? 2.707 -2.414 -4.625 1.00 87.88 104 TYR A CA 1
ATOM 845 C C . TYR A 1 104 ? 2.752 -0.905 -4.495 1.00 87.88 104 TYR A C 1
ATOM 847 O O . TYR A 1 104 ? 3.819 -0.297 -4.427 1.00 87.88 104 TYR A O 1
ATOM 855 N N . MET A 1 105 ? 1.569 -0.316 -4.445 1.00 87.88 105 MET A N 1
ATOM 856 C CA . MET A 1 105 ? 1.376 1.074 -4.094 1.00 87.88 105 MET A CA 1
ATOM 857 C C . MET A 1 105 ? 1.006 1.154 -2.617 1.00 87.88 105 MET A C 1
ATOM 859 O O . MET A 1 105 ? 0.048 0.513 -2.173 1.00 87.88 105 MET A O 1
ATOM 863 N N . ILE A 1 106 ? 1.780 1.932 -1.869 1.00 89.88 106 ILE A N 1
ATOM 864 C CA . ILE A 1 106 ? 1.718 2.013 -0.413 1.00 89.88 106 ILE A CA 1
ATOM 865 C C . ILE A 1 106 ? 1.437 3.460 -0.016 1.00 89.88 106 ILE A C 1
ATOM 867 O O . ILE A 1 106 ? 2.154 4.367 -0.442 1.00 89.88 106 ILE A O 1
ATOM 871 N N . LEU A 1 107 ? 0.413 3.666 0.814 1.00 90.88 107 LEU A N 1
ATOM 872 C CA . LEU A 1 107 ? 0.270 4.899 1.588 1.00 90.88 107 LEU A CA 1
ATOM 873 C C . LEU A 1 107 ? 1.174 4.784 2.808 1.00 90.88 107 LEU A C 1
ATOM 875 O O . LEU A 1 107 ? 0.924 3.955 3.683 1.00 90.88 107 LEU A O 1
ATOM 879 N N . ALA A 1 108 ? 2.242 5.566 2.820 1.00 91.06 108 ALA A N 1
ATOM 880 C CA . ALA A 1 108 ? 3.250 5.576 3.865 1.00 91.06 108 ALA A CA 1
ATOM 881 C C . ALA A 1 108 ? 2.971 6.678 4.894 1.00 91.06 108 ALA A C 1
ATOM 883 O O . ALA A 1 108 ? 2.168 7.582 4.650 1.00 91.06 108 ALA A O 1
ATOM 884 N N . GLU A 1 109 ? 3.666 6.604 6.028 1.00 91.31 109 GLU A N 1
ATOM 885 C CA . GLU A 1 109 ? 3.706 7.677 7.029 1.00 91.31 109 GLU A CA 1
ATOM 886 C C . GLU A 1 109 ? 4.015 9.052 6.417 1.00 91.31 109 GLU A C 1
ATOM 888 O O . GLU A 1 109 ? 4.656 9.157 5.365 1.00 91.31 109 GLU A O 1
ATOM 893 N N . ASN A 1 110 ? 3.616 10.112 7.123 1.00 87.69 110 ASN A N 1
ATOM 894 C CA . ASN A 1 110 ? 3.849 11.508 6.745 1.00 87.69 110 ASN A CA 1
ATOM 895 C C . ASN A 1 110 ? 3.261 11.863 5.370 1.00 87.69 110 ASN A C 1
ATOM 897 O O . ASN A 1 110 ? 3.855 12.629 4.611 1.00 87.69 110 ASN A O 1
ATOM 901 N N . ASN A 1 111 ? 2.094 11.298 5.044 1.00 85.81 111 ASN A N 1
ATOM 902 C CA . ASN A 1 111 ? 1.412 11.487 3.756 1.00 85.81 111 ASN A CA 1
ATOM 903 C C . ASN A 1 111 ? 2.212 11.016 2.528 1.00 85.81 111 ASN A C 1
ATOM 905 O O . ASN A 1 111 ? 1.914 11.424 1.405 1.00 85.81 111 ASN A O 1
ATOM 909 N N . GLY A 1 112 ? 3.209 10.146 2.720 1.00 84.56 112 GLY A N 1
ATOM 910 C CA . GLY A 1 112 ? 4.002 9.593 1.627 1.00 84.56 112 GLY A CA 1
ATOM 911 C C . GLY A 1 112 ? 3.206 8.615 0.759 1.00 84.56 112 GLY A C 1
ATOM 912 O O . GLY A 1 112 ? 2.325 7.900 1.241 1.00 84.56 112 GLY A O 1
ATOM 913 N N . VAL A 1 113 ? 3.544 8.539 -0.528 1.00 83.44 113 VAL A N 1
ATOM 914 C CA . VAL A 1 113 ? 2.994 7.536 -1.454 1.00 83.44 113 VAL A CA 1
ATOM 915 C C . VAL A 1 113 ? 4.134 6.880 -2.212 1.00 83.44 113 VAL A C 1
ATOM 917 O O . VAL A 1 113 ? 4.933 7.560 -2.852 1.00 83.44 113 VAL A O 1
ATOM 920 N N . CYS A 1 114 ? 4.233 5.554 -2.130 1.00 83.44 114 CYS A N 1
ATOM 921 C CA . CYS A 1 114 ? 5.432 4.845 -2.571 1.00 83.44 114 CYS A CA 1
ATOM 922 C C . CYS A 1 114 ? 5.070 3.650 -3.443 1.00 83.44 114 CYS A C 1
ATOM 924 O O . CYS A 1 114 ? 4.081 2.957 -3.201 1.00 83.44 114 CYS A O 1
ATOM 926 N N . LEU A 1 115 ? 5.871 3.439 -4.487 1.00 82.31 115 LEU A N 1
ATOM 927 C CA . LEU A 1 115 ? 5.728 2.326 -5.411 1.00 82.31 115 LEU A CA 1
ATOM 928 C C . LEU A 1 115 ? 6.924 1.396 -5.253 1.00 82.31 115 LEU A C 1
ATOM 930 O O . LEU A 1 115 ? 8.055 1.781 -5.548 1.00 82.31 115 L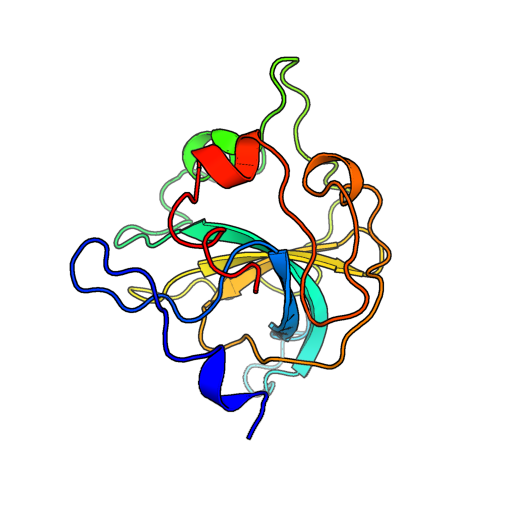EU A O 1
ATOM 934 N N . VAL A 1 116 ? 6.667 0.185 -4.771 1.00 84.94 116 VAL A N 1
ATOM 935 C CA . VAL A 1 116 ? 7.710 -0.697 -4.241 1.00 84.94 116 VAL A CA 1
ATOM 936 C C . VAL A 1 116 ? 7.583 -2.094 -4.850 1.00 84.94 116 VAL A C 1
ATOM 938 O O . VAL A 1 116 ? 6.470 -2.625 -4.900 1.00 84.94 116 VAL A O 1
ATOM 941 N N . PRO A 1 117 ? 8.679 -2.718 -5.319 1.00 87.56 117 PRO A N 1
ATOM 942 C CA . PRO A 1 117 ? 8.654 -4.112 -5.750 1.00 87.56 117 PRO A CA 1
ATOM 943 C C . PRO A 1 117 ? 8.417 -5.050 -4.558 1.00 87.56 117 PRO A C 1
ATOM 945 O O . PRO A 1 117 ? 8.880 -4.797 -3.452 1.00 87.56 117 PRO A O 1
ATOM 948 N N . GLU A 1 118 ? 7.756 -6.179 -4.796 1.00 89.44 118 GLU A N 1
ATOM 949 C CA . GLU A 1 118 ? 7.379 -7.158 -3.768 1.00 89.44 118 GLU A CA 1
ATOM 950 C C . GLU A 1 118 ? 8.526 -7.611 -2.856 1.00 89.44 118 GLU A C 1
ATOM 952 O O . GLU A 1 118 ? 8.317 -7.857 -1.671 1.00 89.44 118 GLU A O 1
ATOM 957 N N . ASP A 1 119 ? 9.733 -7.748 -3.405 1.00 89.00 119 ASP A N 1
ATOM 958 C CA . ASP A 1 119 ? 10.901 -8.229 -2.660 1.00 89.00 119 ASP A CA 1
ATOM 959 C C . ASP A 1 119 ? 11.460 -7.195 -1.672 1.00 89.00 119 ASP A C 1
ATOM 961 O O . ASP A 1 119 ? 12.272 -7.544 -0.819 1.00 89.00 119 ASP A O 1
ATOM 965 N N . ASP A 1 120 ? 11.004 -5.944 -1.767 1.00 90.44 120 ASP A N 1
ATOM 966 C CA . ASP A 1 120 ? 11.416 -4.833 -0.906 1.00 90.44 120 ASP A CA 1
ATOM 967 C C . ASP A 1 120 ? 10.340 -4.500 0.137 1.00 90.44 120 ASP A C 1
ATOM 969 O O . ASP A 1 120 ? 10.281 -3.382 0.646 1.00 90.44 120 ASP A O 1
ATOM 973 N N . ILE A 1 121 ? 9.475 -5.470 0.449 1.00 92.38 121 ILE A N 1
ATOM 974 C CA . ILE A 1 121 ? 8.367 -5.346 1.398 1.00 92.38 121 ILE A CA 1
ATOM 975 C C . ILE A 1 121 ? 8.474 -6.450 2.452 1.00 92.38 121 ILE A C 1
ATOM 977 O O . ILE A 1 121 ? 8.695 -7.621 2.135 1.00 92.38 121 ILE A O 1
ATOM 981 N N . SER A 1 122 ? 8.273 -6.090 3.718 1.00 93.19 122 SER A N 1
ATOM 982 C CA . SER A 1 122 ? 8.203 -7.030 4.836 1.00 93.19 122 SER A CA 1
ATOM 983 C C . SER A 1 122 ? 6.983 -6.756 5.718 1.00 93.19 122 SER A C 1
ATOM 985 O O . SER A 1 122 ? 6.449 -5.648 5.766 1.00 93.19 122 SER A O 1
ATOM 987 N N . ILE A 1 123 ? 6.512 -7.790 6.420 1.00 89.81 123 ILE A N 1
ATOM 988 C CA . ILE A 1 123 ? 5.451 -7.634 7.420 1.00 89.81 123 ILE A CA 1
ATOM 989 C C . ILE A 1 123 ? 6.066 -6.978 8.655 1.00 89.81 123 ILE A C 1
ATOM 991 O O . ILE A 1 123 ? 7.065 -7.472 9.181 1.00 89.81 123 ILE A O 1
ATOM 995 N N . CYS A 1 124 ? 5.452 -5.899 9.125 1.00 89.81 124 CYS A N 1
ATOM 996 C CA . CYS A 1 124 ? 5.867 -5.190 10.330 1.00 89.81 124 CYS A CA 1
ATOM 997 C C . CYS A 1 124 ? 4.813 -5.302 11.430 1.00 89.81 124 CYS A C 1
ATOM 999 O O . CYS A 1 124 ? 3.935 -6.150 11.335 1.00 89.81 124 CYS A O 1
ATOM 1001 N N . SER A 1 125 ? 4.915 -4.511 12.500 1.00 89.62 125 SER A N 1
ATOM 1002 C CA . SER A 1 125 ? 3.942 -4.571 13.599 1.00 89.62 125 SER A CA 1
ATOM 1003 C C . SER A 1 125 ? 2.640 -3.826 13.261 1.00 89.62 125 SER A C 1
ATOM 1005 O O . SER A 1 125 ? 2.664 -2.862 12.497 1.00 89.62 125 SER A O 1
ATOM 1007 N N . PRO A 1 126 ? 1.493 -4.207 13.857 1.00 90.38 126 PRO A N 1
ATOM 1008 C CA . PRO A 1 126 ? 0.237 -3.477 13.707 1.00 90.38 126 PRO A CA 1
ATOM 1009 C C . PRO A 1 126 ? 0.377 -2.038 14.197 1.00 90.38 126 PRO A C 1
ATOM 1011 O O . PRO A 1 126 ? 0.753 -1.824 15.351 1.00 90.38 126 PRO A O 1
ATOM 1014 N N . LYS A 1 127 ? 0.010 -1.057 13.371 1.00 91.75 127 LYS A N 1
ATOM 1015 C CA . LYS A 1 127 ? -0.089 0.339 13.802 1.00 91.75 127 LYS A CA 1
ATOM 1016 C C . LYS A 1 127 ? -1.010 1.166 12.906 1.00 91.75 127 LYS A C 1
ATOM 1018 O O . LYS A 1 127 ? -1.256 0.824 11.750 1.00 91.75 127 LYS A O 1
ATOM 1023 N N . LEU A 1 128 ? -1.502 2.275 13.453 1.00 93.62 128 LEU A N 1
ATOM 1024 C CA . LEU A 1 128 ? -2.137 3.307 12.642 1.00 93.62 128 LEU A CA 1
ATOM 1025 C C . LEU A 1 128 ? -1.058 4.020 11.822 1.00 93.62 128 LEU A C 1
ATOM 1027 O O . LEU A 1 128 ? -0.007 4.342 12.366 1.00 93.62 128 LEU A O 1
ATOM 1031 N N . ILE A 1 129 ? -1.319 4.217 10.534 1.00 94.56 129 ILE A N 1
ATOM 1032 C CA . ILE A 1 129 ? -0.427 4.919 9.612 1.00 94.56 129 ILE A CA 1
ATOM 1033 C C . ILE A 1 129 ? -0.909 6.367 9.555 1.00 94.56 129 ILE A C 1
ATOM 1035 O O . ILE A 1 129 ? -2.107 6.597 9.385 1.00 94.56 129 ILE A O 1
ATOM 1039 N N . ASP A 1 130 ? -0.010 7.335 9.705 1.00 92.94 130 ASP A N 1
ATOM 1040 C CA . ASP A 1 130 ? -0.333 8.753 9.577 1.00 92.94 130 ASP A CA 1
ATOM 1041 C C . ASP A 1 130 ? -0.310 9.169 8.102 1.00 92.94 130 ASP A C 1
ATOM 1043 O O . ASP A 1 130 ? 0.710 9.579 7.536 1.00 92.94 130 ASP A O 1
ATOM 1047 N N . ASN A 1 131 ? -1.454 8.982 7.445 1.00 91.00 131 ASN A N 1
ATOM 1048 C CA . ASN A 1 131 ? -1.658 9.395 6.066 1.00 91.00 131 ASN A CA 1
ATOM 1049 C C . ASN A 1 131 ? -3.104 9.862 5.846 1.00 91.00 131 ASN A C 1
ATOM 1051 O O . ASN A 1 131 ? -4.060 9.108 6.057 1.00 91.00 131 ASN A O 1
ATOM 1055 N N . VAL A 1 132 ? -3.262 11.102 5.383 1.00 89.69 132 VAL A N 1
ATOM 1056 C CA . VAL A 1 132 ? -4.561 11.766 5.184 1.00 89.69 132 VAL A CA 1
ATOM 1057 C C . VAL A 1 132 ? -5.459 11.051 4.173 1.00 89.69 132 VAL A C 1
ATOM 1059 O O . VAL A 1 132 ? -6.682 11.140 4.266 1.00 89.69 132 VAL A O 1
ATOM 1062 N N . GLU A 1 133 ? -4.882 10.287 3.242 1.00 88.50 133 GLU A N 1
ATOM 1063 C CA . GLU A 1 133 ? -5.636 9.564 2.218 1.00 88.50 133 GLU A CA 1
ATOM 1064 C C . GLU A 1 133 ? -6.202 8.225 2.727 1.00 88.50 133 GLU A C 1
ATOM 1066 O O . GLU A 1 133 ? -6.989 7.596 2.025 1.00 88.50 133 GLU A O 1
ATOM 1071 N N . ILE A 1 134 ? -5.884 7.760 3.944 1.00 90.56 134 ILE A N 1
ATOM 1072 C CA . ILE A 1 134 ? -6.376 6.457 4.446 1.00 90.56 134 ILE A CA 1
ATOM 1073 C C . ILE A 1 134 ? -7.901 6.369 4.418 1.00 90.56 134 ILE A C 1
ATOM 1075 O O . ILE A 1 134 ? -8.450 5.367 3.950 1.00 90.56 134 ILE A O 1
ATOM 1079 N N . GLY A 1 135 ? -8.593 7.424 4.857 1.00 89.25 135 GLY A N 1
ATOM 1080 C CA . GLY A 1 135 ? -10.059 7.466 4.881 1.00 89.25 135 GLY A CA 1
ATOM 1081 C C . GLY A 1 135 ? -10.698 7.368 3.491 1.00 89.25 135 GLY A C 1
ATOM 1082 O O . GLY A 1 135 ? -11.853 6.965 3.362 1.00 89.25 135 GLY A O 1
ATOM 1083 N N . ARG A 1 136 ? -9.940 7.666 2.429 1.00 87.31 136 ARG A N 1
ATOM 1084 C CA . ARG A 1 136 ? -10.383 7.517 1.038 1.00 87.31 136 ARG A CA 1
ATOM 1085 C C . ARG A 1 136 ? -10.473 6.054 0.609 1.00 87.31 136 ARG A C 1
ATOM 1087 O O . ARG A 1 136 ? -11.278 5.727 -0.262 1.00 87.31 136 ARG A O 1
ATOM 1094 N N . PHE A 1 137 ? -9.668 5.173 1.204 1.00 88.19 137 PHE A N 1
ATOM 1095 C CA . PHE A 1 137 ? -9.514 3.775 0.783 1.00 88.19 137 PHE A CA 1
ATOM 1096 C C . PHE A 1 137 ? -10.036 2.761 1.796 1.00 88.19 137 PHE A C 1
ATOM 1098 O O . PHE A 1 137 ? -10.474 1.678 1.400 1.00 88.19 137 PHE A O 1
ATOM 1105 N N . PHE A 1 138 ? -10.041 3.104 3.082 1.00 91.56 138 PHE A N 1
ATOM 1106 C CA . PHE A 1 138 ? -10.328 2.174 4.167 1.00 91.56 138 PHE A CA 1
ATOM 1107 C C . PHE A 1 138 ? -11.423 2.700 5.094 1.00 91.56 138 PHE A C 1
ATOM 1109 O O . PHE A 1 138 ? -11.502 3.891 5.373 1.00 91.56 138 PHE A O 1
ATOM 1116 N N . PHE A 1 139 ? -12.269 1.794 5.593 1.00 89.62 139 PHE A N 1
ATOM 1117 C CA . PHE A 1 139 ? -13.358 2.144 6.515 1.00 89.62 139 PHE A CA 1
ATOM 1118 C C . PHE A 1 139 ? -12.923 2.168 7.980 1.00 89.62 139 PHE A C 1
ATOM 1120 O O . PHE A 1 139 ? -13.449 2.946 8.770 1.00 89.62 139 PHE A O 1
ATOM 1127 N N . LYS A 1 140 ? -12.018 1.264 8.362 1.00 89.38 140 LYS A N 1
ATOM 1128 C CA . LYS A 1 140 ? -11.525 1.134 9.734 1.00 89.38 140 LYS A CA 1
ATOM 1129 C C . LYS A 1 140 ? -10.189 0.404 9.763 1.00 89.38 140 LYS A C 1
ATOM 1131 O O . LYS A 1 140 ? -9.892 -0.409 8.885 1.00 89.38 140 LYS A O 1
ATOM 1136 N N . PHE A 1 141 ? -9.448 0.644 10.831 1.00 90.19 141 PHE A N 1
ATOM 1137 C CA . PHE A 1 141 ? -8.335 -0.189 11.254 1.00 90.19 141 PHE A CA 1
ATOM 1138 C C . PHE A 1 141 ? -8.838 -1.263 12.228 1.00 90.19 141 PHE A C 1
ATOM 1140 O O . PHE A 1 141 ? -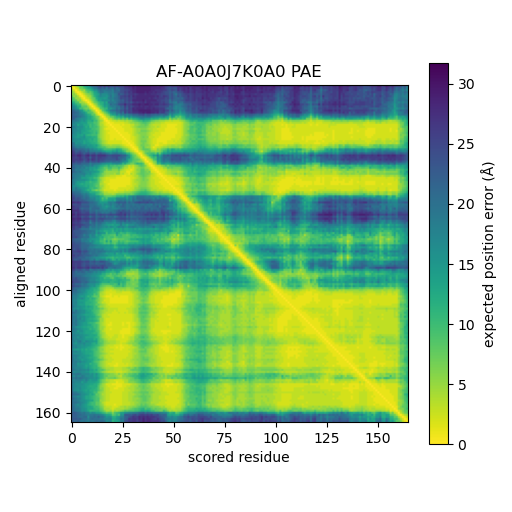9.594 -0.943 13.144 1.00 90.19 141 PHE A O 1
ATOM 1147 N N . GLU A 1 142 ? -8.450 -2.529 12.052 1.00 83.19 142 GLU A N 1
ATOM 1148 C CA . GLU A 1 142 ? -8.940 -3.623 12.915 1.00 83.19 142 GLU A CA 1
ATOM 1149 C C . GLU A 1 142 ? -8.109 -3.845 14.185 1.00 83.19 142 GLU A C 1
ATOM 1151 O O . GLU A 1 142 ? -8.375 -4.780 14.936 1.00 83.19 142 GLU A O 1
ATOM 1156 N N . GLY A 1 143 ? -7.084 -3.022 14.435 1.00 81.88 143 GLY A N 1
ATOM 1157 C CA . GLY A 1 143 ? -6.145 -3.253 15.540 1.00 81.88 143 GLY A CA 1
ATOM 1158 C C . GLY A 1 143 ? -5.179 -4.419 15.287 1.00 81.88 143 GLY A C 1
ATOM 1159 O O . GLY A 1 143 ? -4.466 -4.840 16.195 1.00 81.88 143 GLY A O 1
ATOM 1160 N N . THR A 1 144 ? -5.164 -4.958 14.066 1.00 86.75 144 THR A N 1
ATOM 1161 C CA . THR A 1 144 ? -4.274 -6.035 13.603 1.00 86.75 144 THR A CA 1
ATOM 1162 C C . THR A 1 144 ? -3.369 -5.513 12.482 1.00 86.75 144 THR A C 1
ATOM 1164 O O . THR A 1 144 ? -3.210 -4.313 12.332 1.00 86.75 144 THR A O 1
ATOM 1167 N N . HIS A 1 145 ? -2.770 -6.365 11.651 1.00 85.69 145 HIS A N 1
ATOM 1168 C CA . HIS A 1 145 ? -1.958 -5.916 10.510 1.00 85.69 145 HIS A CA 1
ATOM 1169 C C . HIS A 1 145 ? -2.794 -5.416 9.317 1.00 85.69 145 HIS A C 1
ATOM 1171 O O . HIS A 1 145 ? -2.265 -5.332 8.212 1.00 85.69 145 HIS A O 1
ATOM 1177 N N . HIS A 1 146 ? -4.094 -5.154 9.490 1.00 89.25 146 HIS A N 1
ATOM 1178 C CA . HIS A 1 146 ? -5.006 -4.937 8.372 1.00 89.25 146 HIS A CA 1
ATOM 1179 C C . HIS A 1 146 ? -5.956 -3.750 8.566 1.00 89.25 146 HIS A C 1
ATOM 1181 O O . HIS A 1 146 ? -6.577 -3.566 9.619 1.00 89.25 146 HIS A O 1
ATOM 1187 N N . TYR A 1 147 ? -6.100 -2.976 7.496 1.00 92.06 147 TYR A N 1
ATOM 1188 C CA . TYR A 1 147 ? -7.175 -2.020 7.287 1.00 92.06 147 TYR A CA 1
ATOM 1189 C C . TYR A 1 147 ? -8.276 -2.653 6.451 1.00 92.06 147 TYR A C 1
ATOM 1191 O O . TYR A 1 147 ? -7.994 -3.274 5.432 1.00 92.06 147 TYR A O 1
ATOM 1199 N N . VAL A 1 148 ? -9.537 -2.424 6.824 1.00 90.62 148 VAL A N 1
ATOM 1200 C CA . VAL A 1 148 ? -10.679 -2.935 6.056 1.00 90.62 148 VAL A CA 1
ATOM 1201 C C . VAL A 1 148 ? -10.891 -2.085 4.806 1.00 90.62 148 VAL A C 1
ATOM 1203 O O . VAL A 1 148 ? -11.271 -0.913 4.938 1.00 90.62 148 VAL A O 1
ATOM 1206 N N . PRO A 1 149 ? -10.711 -2.649 3.595 1.00 90.50 149 PRO A N 1
ATOM 1207 C CA . PRO A 1 149 ? -10.848 -1.894 2.357 1.00 90.50 149 PRO A CA 1
ATOM 1208 C C . PRO A 1 149 ? -12.294 -1.484 2.106 1.00 90.50 149 PRO A C 1
ATOM 1210 O O . PRO A 1 149 ? -13.244 -2.205 2.446 1.00 90.50 149 PRO A O 1
ATOM 1213 N N . ASN A 1 150 ? -12.466 -0.331 1.466 1.00 89.75 150 ASN A N 1
ATOM 1214 C CA . ASN A 1 150 ? -13.778 0.144 1.072 1.00 89.75 150 ASN A CA 1
ATOM 1215 C C . ASN A 1 150 ? -14.377 -0.674 -0.084 1.00 89.75 150 ASN A C 1
ATOM 1217 O O . ASN A 1 150 ? -13.729 -1.544 -0.669 1.00 89.75 150 ASN A O 1
ATOM 1221 N N . GLU A 1 151 ? -15.640 -0.415 -0.428 1.00 87.75 151 GLU A N 1
ATOM 1222 C CA . GLU A 1 151 ? -16.325 -1.172 -1.486 1.00 87.75 151 GLU A CA 1
ATOM 1223 C C . GLU A 1 151 ? -15.590 -1.099 -2.831 1.00 87.75 151 GLU A C 1
ATOM 1225 O O . GLU A 1 151 ? -15.562 -2.072 -3.584 1.00 87.75 151 GLU A O 1
ATOM 1230 N N . ARG A 1 152 ? -14.949 0.034 -3.116 1.00 84.81 152 ARG A N 1
ATOM 1231 C CA . ARG A 1 152 ? -14.216 0.245 -4.357 1.00 84.81 152 ARG A CA 1
ATOM 1232 C C . ARG A 1 152 ? -12.971 -0.635 -4.440 1.00 84.81 152 ARG A C 1
ATOM 1234 O O . ARG A 1 152 ? -12.787 -1.309 -5.452 1.00 84.81 152 ARG A O 1
ATOM 1241 N N . LEU A 1 153 ? -12.164 -0.676 -3.379 1.00 86.00 153 LEU A N 1
ATOM 1242 C CA . LEU A 1 153 ? -10.999 -1.559 -3.309 1.00 86.00 153 LEU A CA 1
ATOM 1243 C C . LEU A 1 153 ? -11.403 -3.035 -3.285 1.00 86.00 153 LEU A C 1
ATOM 1245 O O . LEU A 1 153 ? -10.784 -3.832 -3.983 1.00 86.00 153 LEU A O 1
ATOM 1249 N N . ARG A 1 154 ? -12.489 -3.402 -2.591 1.00 86.88 154 ARG A N 1
ATOM 1250 C CA . ARG A 1 154 ? -13.027 -4.775 -2.629 1.00 86.88 154 ARG A CA 1
ATOM 1251 C C . ARG A 1 154 ? -13.434 -5.208 -4.038 1.00 86.88 154 ARG A C 1
ATOM 1253 O O . ARG A 1 154 ? -13.185 -6.345 -4.419 1.00 86.88 154 ARG A O 1
ATOM 1260 N N . LYS A 1 155 ? -14.037 -4.314 -4.829 1.00 86.06 155 LYS A N 1
ATOM 1261 C CA . LYS A 1 155 ? -14.393 -4.594 -6.233 1.00 86.06 155 LYS A CA 1
ATOM 1262 C C . LYS A 1 155 ? -13.164 -4.726 -7.134 1.00 86.06 155 LYS A C 1
ATOM 1264 O O . LYS A 1 155 ? -13.181 -5.551 -8.043 1.00 86.06 155 LYS A O 1
ATOM 1269 N N . ALA A 1 156 ? -12.123 -3.927 -6.898 1.00 83.44 156 ALA A N 1
ATOM 1270 C CA . ALA A 1 156 ? -10.879 -3.987 -7.666 1.00 83.44 156 ALA A CA 1
ATOM 1271 C C . ALA A 1 156 ? -10.039 -5.233 -7.325 1.00 83.44 156 ALA A C 1
ATOM 1273 O O . ALA A 1 156 ? -9.489 -5.863 -8.226 1.00 83.44 156 ALA A O 1
ATOM 1274 N N . TYR A 1 157 ? -10.012 -5.626 -6.047 1.00 83.75 157 TYR A N 1
ATOM 1275 C CA . TYR A 1 157 ? -9.223 -6.742 -5.517 1.00 83.75 157 TYR A CA 1
ATOM 1276 C C . TYR A 1 157 ? -10.099 -7.738 -4.732 1.00 83.75 157 TYR A C 1
ATOM 1278 O O . TYR A 1 157 ? -9.938 -7.917 -3.520 1.00 83.75 157 TYR A O 1
ATOM 1286 N N . PRO A 1 158 ? -11.039 -8.433 -5.398 1.00 82.88 158 PRO A N 1
ATOM 1287 C CA . PRO A 1 158 ? -11.996 -9.311 -4.719 1.00 82.88 158 PRO A CA 1
ATOM 1288 C C . PRO A 1 158 ? -11.336 -10.504 -4.014 1.00 82.88 158 PRO A C 1
ATOM 1290 O O . PRO A 1 158 ? -11.886 -11.028 -3.051 1.00 82.88 158 PRO A O 1
ATOM 1293 N N . ASN A 1 159 ? -10.147 -10.919 -4.459 1.00 81.19 159 ASN A N 1
ATOM 1294 C CA . ASN A 1 159 ? -9.427 -12.051 -3.872 1.00 81.19 159 ASN A CA 1
ATOM 1295 C C . ASN A 1 159 ? -8.534 -11.658 -2.685 1.00 81.19 159 ASN A C 1
ATOM 1297 O O . ASN A 1 159 ? -8.247 -12.505 -1.846 1.00 81.19 159 ASN A O 1
ATOM 1301 N N . ASP A 1 160 ? -8.113 -10.397 -2.606 1.00 76.75 160 ASP A N 1
ATOM 1302 C CA . ASP A 1 160 ? -7.258 -9.886 -1.526 1.00 76.75 160 ASP A CA 1
ATOM 1303 C C . ASP A 1 160 ? -8.081 -9.572 -0.280 1.00 76.75 160 ASP A C 1
ATOM 1305 O O . ASP A 1 160 ? -7.636 -9.726 0.8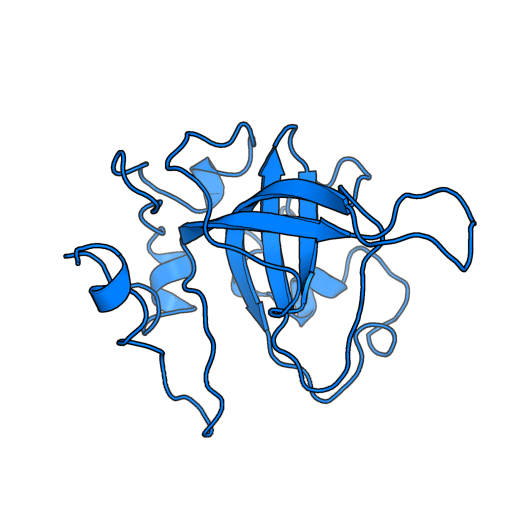52 1.00 76.75 160 ASP A O 1
ATOM 1309 N N . THR A 1 161 ? -9.325 -9.163 -0.506 1.00 59.03 161 THR A N 1
ATOM 1310 C CA . THR A 1 161 ? -10.263 -8.755 0.540 1.00 59.03 161 THR A CA 1
ATOM 1311 C C . THR A 1 161 ? -11.030 -9.925 1.159 1.00 59.03 161 THR A C 1
ATOM 1313 O O . THR A 1 161 ? -11.767 -9.746 2.124 1.00 59.03 161 THR A O 1
ATOM 1316 N N . ALA A 1 162 ? -10.801 -11.146 0.662 1.00 49.28 162 ALA A N 1
ATOM 1317 C CA . ALA A 1 162 ? -11.321 -12.396 1.218 1.00 49.28 162 ALA A CA 1
ATOM 1318 C C . ALA A 1 162 ? -10.512 -12.916 2.431 1.00 49.28 162 ALA A C 1
ATOM 1320 O O . ALA A 1 162 ? -10.688 -14.065 2.849 1.00 49.28 162 ALA A O 1
ATOM 1321 N N . VAL A 1 163 ? -9.619 -12.085 2.983 1.00 46.16 163 VAL A N 1
ATOM 1322 C CA . VAL A 1 163 ? -8.788 -12.362 4.167 1.00 46.16 163 VAL A CA 1
ATOM 1323 C C . VAL A 1 163 ? -9.221 -11.463 5.331 1.00 46.16 163 VAL A C 1
ATOM 1325 O O . VAL A 1 163 ? -8.407 -10.835 5.996 1.00 46.16 163 VAL A O 1
ATOM 1328 N N . ILE A 1 164 ? -10.527 -11.383 5.573 1.00 37.97 164 ILE A N 1
ATOM 1329 C CA . ILE A 1 164 ? -11.062 -10.947 6.866 1.00 37.97 164 ILE A CA 1
ATOM 1330 C C . ILE A 1 164 ? -11.449 -12.246 7.591 1.00 37.97 164 ILE A C 1
ATOM 1332 O O . ILE A 1 164 ? -12.299 -12.968 7.059 1.00 37.97 164 ILE A O 1
ATOM 1336 N N . PRO A 1 165 ? -10.770 -12.623 8.693 1.00 32.47 165 PRO A N 1
ATOM 1337 C CA . PRO A 1 165 ? -11.173 -13.753 9.529 1.00 32.47 165 PRO A CA 1
ATOM 1338 C C . PRO A 1 165 ? -12.606 -13.626 10.052 1.00 32.47 165 PRO A C 1
ATOM 1340 O O . PRO A 1 165 ? -13.016 -12.491 10.384 1.00 32.47 165 PRO A O 1
#

Organism: Lasius niger (NCBI:txid67767)

pLDDT: mean 72.4, std 18.88, range [28.39, 94.62]

Secondary structure (DSSP, 8-state):
--STTGGG---EETTEE----TTBEEEEEEB-SS--TTPPPEEEEEEEEEEEE--SS-TTSS-S-TTTHHHHH-GGGS-TT-PPP---S--SSB----TTS-EEEEEESTT-EEEEEGGGEEE--------TTHHHHEEEE-SSSBEEE-HHHHHH-TTTTT---

Sequence (165 aa):
VKSDILINKLSKREGKKIKFAVGLIVSHYGYPFLEDLESTKEMCSEGVIIAWYYNDQHADKIGFGVGDWNKLMFRHLVTPDGDPLYYPDFYCCIPNNRFNVPHYMILAENNGVCLVPEDDISICSPKLIDNVEIGRFFFKFEGTHHYVPNERLRKAYPNDTAVIP